Protein AF-A0A954HNV7-F1 (afdb_monomer_lite)

Foldseek 3Di:
DDDDDDDDPPPDPPPPPPQWWAQWDWDDDQQKIKIKIFHRPVAPWKFKWKWKDQDWDFLVCRVVTDGPCVVPDTHTLCQQAPPPDDPPGDRGDDDAAQDDGDDSRMHIDMDRQDPPRFAWMKMFMWMAHPNRTDGNPDYHRIDPGTDGGDHHHHDDHHYDD

Sequence (161 aa):
MKKLRTSIETLEPLILLSAGVTDLEAVHKDGQTFLTWQEDTTVDGEEYHVYRYSEAITDANIGLAEKLTLKWGPLDDDTSVHKLAGAESPTHFVIDDLGAALSDDTGLFVYTTQNGESGSAYYAVTIVVNGVEQSLQQSGAATTSAVAESVAETAPILVQS

Secondary structure (DSSP, 8-state):
---------------------EEEEEEEETTEEEEEEE--TTSTT-EEEEEEESS---TTTGGGSEETTTTT--B-TTTTB-TT--TTS-SB-B-STT-PBPPTTEEEEEEEPPTT--EEEEEEEEEEETTEEPPS-STTSB-SS-EEE------PPPPP-

pLDDT: mean 88.82, std 16.07, range [39.25, 98.81]

Structure (mmCIF, N/CA/C/O backbone):
data_AF-A0A954HNV7-F1
#
_entry.id   AF-A0A954HNV7-F1
#
loop_
_atom_site.group_PDB
_atom_site.id
_atom_site.type_symbol
_atom_site.label_atom_id
_atom_site.label_alt_id
_atom_site.label_comp_id
_atom_site.label_asym_id
_atom_site.label_entity_id
_atom_site.label_seq_id
_atom_site.pdbx_PDB_ins_code
_atom_site.Cartn_x
_atom_site.Cartn_y
_atom_site.Cartn_z
_atom_site.occupancy
_atom_site.B_iso_or_equiv
_atom_site.auth_seq_id
_atom_site.auth_comp_id
_atom_site.auth_asym_id
_atom_site.auth_atom_id
_atom_site.pdbx_PDB_model_num
ATOM 1 N N . MET A 1 1 ? -39.733 27.469 -49.976 1.00 40.41 1 MET A N 1
ATOM 2 C CA . MET A 1 1 ? -39.470 26.283 -49.127 1.00 40.41 1 MET A CA 1
ATOM 3 C C . MET A 1 1 ? -37.983 26.239 -48.796 1.00 40.41 1 MET A C 1
ATOM 5 O O . MET A 1 1 ? -37.195 25.896 -49.665 1.00 40.41 1 MET A O 1
ATOM 9 N N . LYS A 1 2 ? -37.578 26.646 -47.587 1.00 39.25 2 LYS A N 1
ATOM 10 C CA . LYS A 1 2 ? -36.185 26.565 -47.117 1.00 39.25 2 LYS A CA 1
ATOM 11 C C . LYS A 1 2 ? -36.166 25.565 -45.962 1.00 39.25 2 LYS A C 1
ATOM 13 O O . LYS A 1 2 ? -36.684 25.855 -44.891 1.00 39.25 2 LYS A O 1
ATOM 18 N N . LYS A 1 3 ? -35.688 24.348 -46.228 1.00 41.53 3 LYS A N 1
ATOM 19 C CA . LYS A 1 3 ? -35.570 23.271 -45.236 1.00 41.53 3 LYS A CA 1
ATOM 20 C C . LYS A 1 3 ? -34.329 23.584 -44.390 1.00 41.53 3 LYS A C 1
ATOM 22 O O . LYS A 1 3 ? -33.215 23.397 -44.869 1.00 41.53 3 LYS A O 1
ATOM 27 N N . LEU A 1 4 ? -34.517 24.126 -43.186 1.00 40.50 4 LEU A N 1
ATOM 28 C CA . LEU A 1 4 ? -33.455 24.197 -42.181 1.00 40.50 4 LEU A CA 1
ATOM 29 C C . LEU A 1 4 ? -33.174 22.764 -41.723 1.00 40.50 4 LEU A C 1
ATOM 31 O O . LEU A 1 4 ? -34.046 22.106 -41.162 1.00 40.50 4 LEU A O 1
ATOM 35 N N . ARG A 1 5 ? -31.988 22.254 -42.057 1.00 47.88 5 ARG A N 1
ATOM 36 C CA . ARG A 1 5 ? -31.472 21.007 -41.498 1.00 47.88 5 ARG A CA 1
ATOM 37 C C . ARG A 1 5 ? -30.838 21.369 -40.160 1.00 47.88 5 ARG A C 1
ATOM 39 O O . ARG A 1 5 ? -29.818 22.047 -40.138 1.00 47.88 5 ARG A O 1
ATOM 46 N N . THR A 1 6 ? -31.483 20.972 -39.073 1.00 46.16 6 THR A N 1
ATOM 47 C CA . THR A 1 6 ? -30.883 20.959 -37.740 1.00 46.16 6 THR A CA 1
ATOM 48 C C . THR A 1 6 ? -29.845 19.841 -37.732 1.00 46.16 6 THR A C 1
ATOM 50 O O . THR A 1 6 ? -30.214 18.673 -37.843 1.00 46.16 6 THR A O 1
ATOM 53 N N . SER A 1 7 ? -28.561 20.188 -37.675 1.00 49.91 7 SER A N 1
ATOM 54 C CA . SER A 1 7 ? -27.512 19.223 -37.348 1.00 49.91 7 SER A CA 1
ATOM 55 C C . SER A 1 7 ? -27.618 18.934 -35.855 1.00 49.91 7 SER A C 1
ATOM 57 O O . SER A 1 7 ? -27.363 19.812 -35.038 1.00 49.91 7 SER A O 1
ATOM 59 N N . ILE A 1 8 ? -28.074 17.735 -35.510 1.00 52.75 8 ILE A N 1
ATOM 60 C CA . ILE A 1 8 ? -27.919 17.185 -34.167 1.00 52.75 8 ILE A CA 1
ATOM 61 C C . ILE A 1 8 ? -26.531 16.549 -34.182 1.00 52.75 8 ILE A C 1
ATOM 63 O O . ILE A 1 8 ? -26.328 15.554 -34.875 1.00 52.75 8 ILE A O 1
ATOM 67 N N . GLU A 1 9 ? -25.566 17.176 -33.511 1.00 52.03 9 GLU A N 1
ATOM 68 C CA . GLU A 1 9 ? -24.312 16.511 -33.164 1.00 52.03 9 GLU A CA 1
ATOM 69 C C . GLU A 1 9 ? -24.664 15.359 -32.225 1.00 52.03 9 GLU A C 1
ATOM 71 O O . GLU A 1 9 ? -25.112 15.555 -31.095 1.00 52.03 9 GLU A O 1
ATOM 76 N N . THR A 1 10 ? -24.550 14.141 -32.743 1.00 44.94 10 THR A N 1
ATOM 77 C CA . THR A 1 10 ? -24.613 12.921 -31.953 1.00 44.94 10 THR A CA 1
ATOM 78 C C . THR A 1 10 ? -23.385 12.917 -31.049 1.00 44.94 10 THR A C 1
ATOM 80 O O . THR A 1 10 ? -22.287 12.616 -31.506 1.00 44.94 10 THR A O 1
ATOM 83 N N . LEU A 1 11 ? -23.553 13.302 -29.785 1.00 43.75 11 LEU A N 1
ATOM 84 C CA . LEU A 1 11 ? -22.558 13.021 -28.757 1.00 43.75 11 LEU A CA 1
ATOM 85 C C . LEU A 1 11 ? -22.544 11.502 -28.577 1.00 43.75 11 LEU A C 1
ATOM 87 O O . LEU A 1 11 ? -23.477 10.931 -28.009 1.00 43.75 11 LEU A O 1
ATOM 91 N N . GLU A 1 12 ? -21.534 10.839 -29.133 1.00 52.47 12 GLU A N 1
ATOM 92 C CA . GLU A 1 12 ? -21.236 9.462 -28.758 1.00 52.47 12 GLU A CA 1
ATOM 93 C C . GLU A 1 12 ? -20.970 9.453 -27.246 1.00 52.47 12 GLU A C 1
ATOM 95 O O . GLU A 1 12 ? -20.255 10.334 -26.755 1.00 52.47 12 GLU A O 1
ATOM 100 N N . PRO A 1 13 ? -21.568 8.531 -26.472 1.00 44.88 13 PRO A N 1
ATOM 101 C CA . PRO A 1 13 ? -21.206 8.401 -25.077 1.00 44.88 13 PRO A CA 1
ATOM 102 C C . PRO A 1 13 ? -19.743 7.971 -25.053 1.00 44.88 13 PRO A C 1
ATOM 104 O O . PRO A 1 13 ? -19.417 6.836 -25.396 1.00 44.88 13 PRO A O 1
ATOM 107 N N . LEU A 1 14 ? -18.862 8.897 -24.674 1.00 44.09 14 LEU A N 1
ATOM 108 C CA . LEU A 1 14 ? -17.531 8.548 -24.221 1.00 44.09 14 LEU A CA 1
ATOM 109 C C . LEU A 1 14 ? -17.772 7.635 -23.018 1.00 44.09 14 LEU A C 1
ATOM 111 O O . LEU A 1 14 ? -18.190 8.095 -21.953 1.00 44.09 14 LEU A O 1
ATOM 115 N N . ILE A 1 15 ? -17.622 6.327 -23.211 1.00 42.38 15 ILE A N 1
ATOM 116 C CA . ILE A 1 15 ? -17.426 5.423 -22.089 1.00 42.38 15 ILE A CA 1
ATOM 117 C C . ILE A 1 15 ? -16.113 5.916 -21.493 1.00 42.38 15 ILE A C 1
ATOM 119 O O . ILE A 1 15 ? -15.049 5.621 -22.031 1.00 42.38 15 ILE A O 1
ATOM 123 N N . LEU A 1 16 ? -16.186 6.757 -20.458 1.00 46.31 16 LEU A N 1
ATOM 124 C CA . LEU A 1 16 ? -15.050 6.921 -19.571 1.00 46.31 16 LEU A CA 1
ATOM 125 C C . LEU A 1 16 ? -14.794 5.512 -19.045 1.00 46.31 16 LEU A C 1
ATOM 127 O O . LEU A 1 16 ? -15.568 5.016 -18.224 1.00 46.31 16 LEU A O 1
ATOM 131 N N . LEU A 1 17 ? -13.750 4.850 -19.548 1.00 51.38 17 LEU A N 1
ATOM 132 C CA . LEU A 1 17 ? -13.038 3.931 -18.681 1.00 51.38 17 LEU A CA 1
ATOM 133 C C . LEU A 1 17 ? -12.650 4.788 -17.483 1.00 51.38 17 LEU A C 1
ATOM 135 O O . LEU A 1 17 ? -11.932 5.777 -17.603 1.00 51.38 17 LEU A O 1
ATOM 139 N N . SER A 1 18 ? -13.313 4.526 -16.369 1.00 60.28 18 SER A N 1
ATOM 140 C CA . SER A 1 18 ? -12.985 5.143 -15.103 1.00 60.28 18 SER A CA 1
ATOM 141 C C . SER A 1 18 ? -11.585 4.670 -14.754 1.00 60.28 18 SER A C 1
ATOM 143 O O . SER A 1 18 ? -11.416 3.473 -14.507 1.00 60.28 18 SER A O 1
ATOM 145 N N . ALA A 1 19 ? -10.627 5.593 -14.799 1.00 69.44 19 ALA A N 1
ATOM 146 C CA . ALA A 1 19 ? -9.271 5.316 -14.373 1.00 69.44 19 ALA A CA 1
ATOM 147 C C . ALA A 1 19 ? -9.294 4.766 -12.947 1.00 69.44 19 ALA A C 1
ATOM 149 O O . ALA A 1 19 ? -10.062 5.281 -12.122 1.00 69.44 19 ALA A O 1
ATOM 150 N N . GLY A 1 20 ? -8.525 3.721 -12.665 1.00 81.50 20 GLY A N 1
ATOM 151 C CA . GLY A 1 20 ? -8.736 2.999 -11.424 1.00 81.50 20 GLY A CA 1
ATOM 152 C C . GLY A 1 20 ? -7.736 1.923 -11.074 1.00 81.50 20 GLY A C 1
ATOM 153 O O . GLY A 1 20 ? -7.244 1.190 -11.920 1.00 81.50 20 GLY A O 1
ATOM 154 N N . VAL A 1 21 ? -7.547 1.771 -9.767 1.00 90.94 21 VAL A N 1
ATOM 155 C CA . VAL A 1 21 ? -6.776 0.677 -9.188 1.00 90.94 21 VAL A CA 1
ATOM 156 C C . VAL A 1 21 ? -7.597 -0.607 -9.213 1.00 90.94 21 VAL A C 1
ATOM 158 O O . VAL A 1 21 ? -8.774 -0.613 -8.836 1.00 90.94 21 VAL A O 1
ATOM 161 N N . THR A 1 22 ? -6.963 -1.708 -9.604 1.00 93.62 22 THR A N 1
ATOM 162 C CA . THR A 1 22 ? -7.555 -3.049 -9.532 1.00 93.62 22 THR A CA 1
ATOM 163 C C . THR A 1 22 ? -6.622 -4.023 -8.821 1.00 93.62 22 THR A C 1
ATOM 165 O O . THR A 1 22 ? -5.459 -3.713 -8.574 1.00 93.62 22 THR A O 1
ATOM 168 N N . ASP A 1 23 ? -7.162 -5.182 -8.439 1.00 95.00 23 ASP A N 1
ATOM 169 C CA . ASP A 1 23 ? -6.400 -6.298 -7.870 1.00 95.00 23 ASP A CA 1
ATOM 170 C C . ASP A 1 23 ? -5.492 -5.921 -6.681 1.00 95.00 23 ASP A C 1
ATOM 172 O O . ASP A 1 23 ? -4.372 -6.409 -6.558 1.00 95.00 23 ASP A O 1
ATOM 176 N N . LEU A 1 24 ? -5.981 -5.056 -5.776 1.00 97.94 24 LEU A N 1
ATOM 177 C CA . LEU A 1 24 ? -5.285 -4.756 -4.526 1.00 97.94 24 LEU A CA 1
ATOM 178 C C . LEU A 1 24 ? -5.205 -6.006 -3.648 1.00 97.94 24 LEU A C 1
ATOM 180 O O . LEU A 1 24 ? -6.210 -6.499 -3.120 1.00 97.94 24 LEU A O 1
ATOM 184 N N . GLU A 1 25 ? -3.979 -6.436 -3.404 1.00 98.12 25 GLU A N 1
ATOM 185 C CA . GLU A 1 25 ? -3.625 -7.487 -2.468 1.00 98.12 25 GLU A CA 1
ATOM 186 C C . GLU A 1 25 ? -2.811 -6.911 -1.310 1.00 98.12 25 GLU A C 1
ATOM 188 O O . GLU A 1 25 ? -2.086 -5.926 -1.451 1.00 98.12 25 GLU A O 1
ATOM 193 N N . ALA A 1 26 ? -2.951 -7.525 -0.135 1.00 98.44 26 ALA A N 1
ATOM 194 C CA . ALA A 1 26 ? -2.196 -7.146 1.048 1.00 98.44 26 ALA A CA 1
ATOM 195 C C . ALA A 1 26 ? -1.739 -8.396 1.806 1.00 98.44 26 ALA A C 1
ATOM 197 O O . ALA A 1 26 ? -2.559 -9.203 2.255 1.00 98.44 26 ALA A O 1
ATOM 198 N N . VAL A 1 27 ? -0.425 -8.542 1.967 1.00 98.19 27 VAL A N 1
ATOM 199 C CA . VAL A 1 27 ? 0.206 -9.690 2.627 1.00 98.19 27 VAL A CA 1
ATOM 200 C C . VAL A 1 27 ? 1.057 -9.198 3.788 1.00 98.19 27 VAL A C 1
ATOM 202 O O . VAL A 1 27 ? 1.964 -8.390 3.605 1.00 98.19 27 VAL A O 1
ATOM 205 N N . HIS A 1 28 ? 0.775 -9.702 4.990 1.00 98.44 28 HIS A N 1
ATOM 206 C CA . HIS A 1 28 ? 1.534 -9.366 6.192 1.00 98.44 28 HIS A CA 1
ATOM 207 C C . HIS A 1 28 ? 2.559 -10.449 6.534 1.00 98.44 28 HIS A C 1
ATOM 209 O O . HIS A 1 28 ? 2.206 -11.624 6.658 1.00 98.44 28 HIS A O 1
ATOM 215 N N . LYS A 1 29 ? 3.815 -10.044 6.732 1.00 97.75 29 LYS A N 1
ATOM 216 C CA . LYS A 1 29 ? 4.911 -10.880 7.235 1.00 97.75 29 LYS A CA 1
ATOM 217 C C . LYS A 1 29 ? 6.011 -10.024 7.851 1.00 97.75 29 LYS A C 1
ATOM 219 O O . LYS A 1 29 ? 6.230 -8.893 7.433 1.00 97.75 29 LYS A O 1
ATOM 224 N N . ASP A 1 30 ? 6.673 -10.568 8.869 1.00 97.44 30 ASP A N 1
ATOM 225 C CA . ASP A 1 30 ? 7.832 -9.948 9.525 1.00 97.44 30 ASP A CA 1
ATOM 226 C C . ASP A 1 30 ? 7.597 -8.483 9.944 1.00 97.44 30 ASP A C 1
ATOM 228 O O .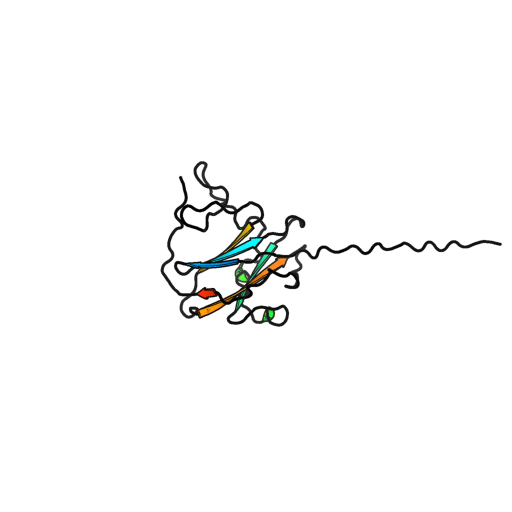 ASP A 1 30 ? 8.433 -7.606 9.759 1.00 97.44 30 ASP A O 1
ATOM 232 N N . GLY A 1 31 ? 6.411 -8.187 10.490 1.00 98.00 31 GLY A N 1
ATOM 233 C CA . GLY A 1 31 ? 6.071 -6.843 10.967 1.00 98.00 31 GLY A CA 1
ATOM 234 C C . GLY A 1 31 ? 5.762 -5.837 9.859 1.00 98.00 31 GLY A C 1
ATOM 235 O O . GLY A 1 31 ? 5.607 -4.646 10.139 1.00 98.00 31 GLY A O 1
ATOM 236 N N . GLN A 1 32 ? 5.674 -6.296 8.611 1.00 98.44 32 GLN A N 1
ATOM 237 C CA . GLN A 1 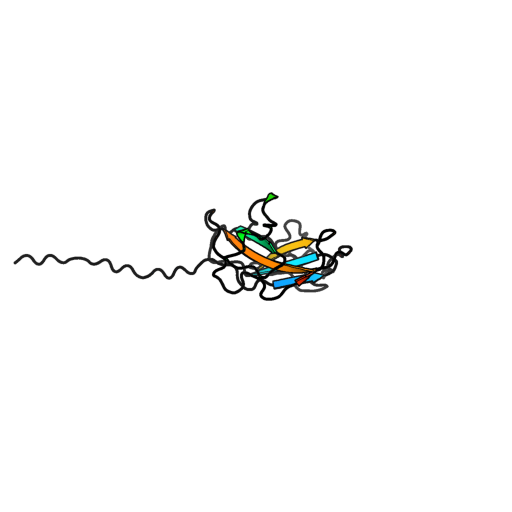32 ? 5.403 -5.478 7.441 1.00 98.44 32 GLN A CA 1
ATOM 238 C C . GLN A 1 32 ? 4.198 -6.007 6.672 1.00 98.44 32 GLN A C 1
ATOM 240 O O . GLN A 1 32 ? 4.017 -7.211 6.508 1.00 98.44 32 GLN A O 1
ATOM 245 N N . THR A 1 33 ? 3.386 -5.091 6.168 1.00 98.62 33 THR A N 1
ATOM 246 C CA . THR A 1 33 ? 2.314 -5.378 5.223 1.00 98.62 33 THR A CA 1
ATOM 247 C C . THR A 1 33 ? 2.728 -4.856 3.859 1.00 98.62 33 THR A C 1
ATOM 249 O O . THR A 1 33 ? 2.956 -3.659 3.686 1.00 98.62 33 THR A O 1
ATOM 252 N N . PHE A 1 34 ? 2.852 -5.774 2.910 1.00 98.62 34 PHE A N 1
ATOM 253 C CA . PHE A 1 34 ? 3.140 -5.503 1.511 1.00 98.62 34 PHE A CA 1
ATOM 254 C C . PHE A 1 34 ? 1.809 -5.358 0.790 1.00 98.62 34 PHE A C 1
ATOM 256 O O . PHE A 1 34 ? 0.997 -6.282 0.818 1.00 98.62 34 PHE A O 1
ATOM 263 N N . LEU A 1 35 ? 1.585 -4.195 0.193 1.00 98.81 35 LEU A N 1
ATOM 264 C CA . LEU A 1 35 ? 0.444 -3.923 -0.659 1.00 98.81 35 LEU A CA 1
ATOM 265 C C . LEU A 1 35 ? 0.914 -3.907 -2.103 1.00 98.81 35 LEU A C 1
ATOM 267 O O . LEU A 1 35 ? 1.860 -3.185 -2.422 1.00 98.81 35 LEU A O 1
ATOM 271 N N . THR A 1 36 ? 0.222 -4.653 -2.952 1.00 98.56 36 THR A N 1
ATOM 272 C CA . THR A 1 36 ? 0.421 -4.628 -4.400 1.00 98.56 36 THR A CA 1
ATOM 273 C C . THR A 1 36 ? -0.901 -4.423 -5.099 1.00 98.56 36 THR A C 1
ATOM 275 O O . THR A 1 36 ? -1.925 -4.907 -4.627 1.00 98.56 36 THR A O 1
ATOM 278 N N . TRP A 1 37 ? -0.887 -3.718 -6.219 1.00 97.62 37 TRP A N 1
ATOM 279 C CA . TRP A 1 37 ? -2.070 -3.521 -7.046 1.00 97.62 37 TRP A CA 1
ATOM 280 C C . TRP A 1 37 ? -1.684 -3.456 -8.516 1.00 97.62 37 TRP A C 1
ATOM 282 O O . TRP A 1 37 ? -0.523 -3.223 -8.853 1.00 97.62 37 TRP A O 1
ATOM 292 N N . GLN A 1 38 ? -2.670 -3.653 -9.382 1.00 95.81 38 GLN A N 1
ATOM 293 C CA . GLN A 1 38 ? -2.528 -3.411 -10.807 1.00 95.81 38 GLN A CA 1
ATOM 294 C C . GLN A 1 38 ? -2.665 -1.907 -11.074 1.00 95.81 38 GLN A C 1
ATOM 296 O O . GLN A 1 38 ? -3.716 -1.320 -10.786 1.00 95.81 38 GLN A O 1
ATOM 301 N N . GLU A 1 39 ? -1.598 -1.301 -11.594 1.00 93.50 39 GLU A N 1
ATOM 302 C CA . GLU A 1 39 ? -1.557 0.105 -12.021 1.00 93.50 39 GLU A CA 1
ATOM 303 C C . GLU A 1 39 ? -2.336 0.303 -13.333 1.00 93.50 39 GLU A C 1
ATOM 305 O O . GLU A 1 39 ? -2.543 -0.648 -14.103 1.00 93.50 39 GLU A O 1
ATOM 310 N N . ASP A 1 40 ? -2.816 1.526 -13.569 1.00 89.69 40 ASP A N 1
ATOM 311 C CA . ASP A 1 40 ? -3.658 1.870 -14.715 1.00 89.69 40 ASP A CA 1
ATOM 312 C C . ASP A 1 40 ? -2.838 2.405 -15.894 1.00 89.69 40 ASP A C 1
ATOM 314 O O . ASP A 1 40 ? -2.854 3.572 -16.263 1.00 89.69 40 ASP A O 1
ATOM 318 N N . THR A 1 41 ? -2.233 1.489 -16.638 1.00 85.12 41 THR A N 1
ATOM 319 C CA . THR A 1 41 ? -1.416 1.812 -17.824 1.00 85.12 41 THR A CA 1
ATOM 320 C C . THR A 1 41 ? -2.140 2.559 -18.962 1.00 85.12 41 THR A C 1
ATOM 322 O O . THR A 1 41 ? -1.553 2.813 -20.019 1.00 85.12 41 THR A O 1
ATOM 325 N N . THR A 1 42 ? -3.424 2.904 -18.807 1.00 85.62 42 THR A N 1
ATOM 326 C CA . THR A 1 42 ? -4.179 3.735 -19.751 1.00 85.62 42 THR A CA 1
ATOM 327 C C . THR A 1 42 ? -4.101 5.236 -19.461 1.00 85.62 42 THR A C 1
ATOM 329 O O . THR A 1 42 ? -4.551 6.028 -20.300 1.00 85.62 42 THR A O 1
ATOM 332 N N . VAL A 1 43 ? -3.526 5.644 -18.323 1.00 84.06 43 VAL A N 1
ATOM 333 C CA . VAL A 1 43 ? -3.390 7.045 -17.910 1.00 84.06 43 VAL A CA 1
ATOM 334 C C . VAL A 1 43 ? -1.920 7.440 -17.778 1.00 84.06 43 VAL A C 1
ATOM 336 O O . VAL A 1 43 ? -1.152 6.837 -17.047 1.00 84.06 43 VAL A O 1
ATOM 339 N N . ASP A 1 44 ? -1.530 8.521 -18.455 1.00 84.00 44 ASP A N 1
ATOM 340 C CA . ASP A 1 44 ? -0.188 9.086 -18.295 1.00 84.00 44 ASP A CA 1
ATOM 341 C C . ASP A 1 44 ? -0.081 9.895 -16.991 1.00 84.00 44 ASP A C 1
ATOM 343 O O . ASP A 1 44 ? -0.897 10.794 -16.743 1.00 84.00 44 ASP A O 1
ATOM 347 N N . GLY A 1 45 ? 0.989 9.667 -16.219 1.00 83.75 45 GLY A N 1
ATOM 348 C CA . GLY A 1 45 ? 1.321 10.469 -15.035 1.00 83.75 45 GLY A CA 1
ATOM 349 C C . GLY A 1 45 ? 0.332 10.288 -13.887 1.00 83.75 45 GLY A C 1
ATOM 350 O O . GLY A 1 45 ? -0.000 11.247 -13.185 1.00 83.75 45 GLY A O 1
ATOM 351 N N . GLU A 1 46 ? -0.188 9.079 -13.759 1.00 89.50 46 GLU A N 1
ATOM 352 C CA . GLU A 1 46 ? -0.978 8.661 -12.619 1.00 89.50 46 GLU A CA 1
ATOM 353 C C . GLU A 1 46 ? -0.158 8.619 -11.337 1.00 89.50 46 GLU A C 1
ATOM 355 O O . GLU A 1 46 ? 1.041 8.353 -11.329 1.00 89.50 46 GLU A O 1
ATOM 360 N N . GLU A 1 47 ? -0.829 8.918 -10.233 1.00 95.25 47 GLU A N 1
ATOM 361 C CA . GLU A 1 47 ? -0.226 8.851 -8.913 1.00 95.25 47 GLU A CA 1
ATOM 362 C C . GLU A 1 47 ? -1.181 8.138 -7.950 1.00 95.25 47 GLU A C 1
ATOM 364 O O . GLU A 1 47 ? -2.389 8.091 -8.181 1.00 95.25 47 GLU A O 1
ATOM 369 N N . TYR A 1 48 ? -0.683 7.617 -6.832 1.00 96.56 48 TYR A N 1
ATOM 370 C CA . TYR A 1 48 ? -1.471 6.762 -5.944 1.00 96.56 48 TYR A CA 1
ATOM 371 C C . TYR A 1 48 ? -1.465 7.233 -4.490 1.00 96.56 48 TYR A C 1
ATOM 373 O O . TYR A 1 48 ? -0.433 7.582 -3.912 1.00 96.56 48 TYR A O 1
ATOM 381 N N . HIS A 1 49 ? -2.627 7.216 -3.844 1.00 98.06 49 HIS A N 1
ATOM 382 C CA . HIS A 1 49 ? -2.736 7.371 -2.396 1.00 98.06 49 HIS A CA 1
ATOM 383 C C . HIS A 1 49 ? -3.088 6.045 -1.738 1.00 98.06 49 HIS A C 1
ATOM 385 O O . HIS A 1 49 ? -3.942 5.312 -2.222 1.00 98.06 49 HIS A O 1
ATOM 391 N N . VAL A 1 50 ? -2.468 5.777 -0.587 1.00 98.56 50 VAL A N 1
ATOM 392 C CA . VAL A 1 50 ? -2.680 4.545 0.179 1.00 98.56 50 VAL A CA 1
ATOM 393 C C . VAL A 1 50 ? -3.332 4.880 1.512 1.00 98.56 50 VAL A C 1
ATOM 395 O O . VAL A 1 50 ? -2.906 5.801 2.217 1.00 98.56 50 VAL A O 1
ATOM 398 N N . TYR A 1 51 ? -4.356 4.112 1.865 1.00 98.69 51 TYR A N 1
ATOM 399 C CA . TYR A 1 51 ? -5.153 4.281 3.072 1.00 98.69 51 TYR A CA 1
ATOM 400 C C . TYR A 1 51 ? -5.121 3.036 3.946 1.00 98.69 51 TYR A C 1
ATOM 402 O O . TYR A 1 51 ? -5.104 1.919 3.432 1.00 98.69 51 TYR A O 1
ATOM 410 N N . ARG A 1 52 ? -5.191 3.238 5.264 1.00 98.69 52 ARG A N 1
ATOM 411 C CA . ARG A 1 52 ? -5.307 2.183 6.276 1.00 98.69 52 ARG A CA 1
ATOM 412 C C . ARG A 1 52 ? -6.428 2.492 7.263 1.00 98.69 52 ARG A C 1
ATOM 414 O O . ARG A 1 52 ? -6.579 3.630 7.707 1.00 98.69 52 ARG A O 1
ATOM 421 N N . TYR A 1 53 ? -7.207 1.482 7.638 1.00 98.38 53 TYR A N 1
ATOM 422 C CA . TYR A 1 53 ? -8.270 1.627 8.632 1.00 98.38 53 TYR A CA 1
ATOM 423 C C . TYR A 1 53 ? -8.518 0.339 9.422 1.00 98.38 53 TYR A C 1
ATOM 425 O O . TYR A 1 53 ? -8.125 -0.744 9.001 1.00 98.38 53 TYR A O 1
ATOM 433 N N . SER A 1 54 ? -9.185 0.443 10.573 1.00 97.00 54 SER A N 1
ATOM 434 C CA . SER A 1 54 ? -9.560 -0.717 11.400 1.00 97.00 54 SER A CA 1
ATOM 435 C C . SER A 1 54 ? -10.829 -1.433 10.917 1.00 97.00 54 SER A C 1
ATOM 437 O O . SER A 1 54 ? -11.166 -2.505 11.416 1.00 97.00 54 SER A O 1
ATOM 439 N N . GLU A 1 55 ? -11.547 -0.845 9.961 1.00 97.56 55 GLU A N 1
ATOM 440 C CA . GLU A 1 55 ? -12.772 -1.381 9.362 1.00 97.56 55 GLU A CA 1
ATOM 441 C C . GLU A 1 55 ? -12.668 -1.349 7.833 1.00 97.56 55 GLU A C 1
ATOM 443 O O . GLU A 1 55 ? -11.850 -0.611 7.286 1.00 97.56 55 GLU A O 1
ATOM 448 N N . ALA A 1 56 ? -13.504 -2.127 7.140 1.00 97.62 56 ALA A N 1
ATOM 449 C CA . ALA A 1 56 ? -13.518 -2.161 5.679 1.00 97.62 56 ALA A CA 1
ATOM 450 C C . ALA A 1 56 ? -13.701 -0.755 5.088 1.00 97.62 56 ALA A C 1
ATOM 452 O O . ALA A 1 56 ? -14.627 -0.029 5.464 1.00 97.62 56 ALA A O 1
ATOM 453 N N . ILE A 1 57 ? -12.814 -0.380 4.166 1.00 97.94 57 ILE A N 1
ATOM 454 C CA . ILE A 1 57 ? -12.802 0.951 3.557 1.00 97.94 57 ILE A CA 1
ATOM 455 C C . ILE A 1 57 ? -13.770 0.984 2.368 1.00 97.94 57 ILE A C 1
ATOM 457 O O . ILE A 1 57 ? -13.844 0.063 1.560 1.00 97.94 57 ILE A O 1
ATOM 461 N N . THR A 1 58 ? -14.530 2.066 2.283 1.00 96.12 58 THR A N 1
ATOM 462 C CA . THR A 1 58 ? -15.539 2.381 1.271 1.00 96.12 58 THR A CA 1
ATOM 463 C C . THR A 1 58 ? -15.468 3.876 0.959 1.00 96.12 58 THR A C 1
ATOM 465 O O . THR A 1 58 ? -14.964 4.653 1.772 1.00 96.12 58 THR A O 1
ATOM 468 N N . ASP A 1 59 ? -16.070 4.325 -0.144 1.00 95.06 59 ASP A N 1
ATOM 469 C CA . ASP A 1 59 ? -16.194 5.764 -0.436 1.00 95.06 59 ASP A CA 1
ATOM 470 C C . ASP A 1 59 ? -16.843 6.562 0.708 1.00 95.06 59 ASP A C 1
ATOM 472 O O . ASP A 1 59 ? -16.533 7.732 0.925 1.00 95.06 59 ASP A O 1
ATOM 476 N N . ALA A 1 60 ? -17.739 5.931 1.472 1.00 96.00 60 ALA A N 1
ATOM 477 C CA . ALA A 1 60 ? -18.456 6.588 2.557 1.00 96.00 60 ALA A CA 1
ATOM 478 C C . ALA A 1 60 ? -17.595 6.823 3.809 1.00 96.00 60 ALA A C 1
ATOM 480 O O . ALA A 1 60 ? -17.915 7.713 4.598 1.00 96.00 60 ALA A O 1
ATOM 481 N N . ASN A 1 61 ? -16.537 6.032 4.020 1.00 97.31 61 ASN A N 1
ATOM 482 C CA . ASN A 1 61 ? -15.715 6.092 5.233 1.00 97.31 61 ASN A CA 1
ATOM 483 C C . ASN A 1 61 ? -14.216 6.320 4.977 1.00 97.31 61 ASN A C 1
ATOM 485 O O . ASN A 1 61 ? -13.486 6.489 5.948 1.00 97.31 61 ASN A O 1
ATOM 489 N N . ILE A 1 62 ? -13.751 6.408 3.725 1.00 97.44 62 ILE A N 1
ATOM 490 C CA . ILE A 1 62 ? -12.334 6.654 3.402 1.00 97.44 62 ILE A CA 1
ATOM 491 C C . ILE A 1 62 ? -11.787 7.932 4.060 1.00 97.44 62 ILE A C 1
ATOM 493 O O . ILE A 1 62 ? -10.639 7.970 4.483 1.00 97.44 62 ILE A O 1
ATOM 497 N N . GLY A 1 63 ? -12.627 8.955 4.258 1.00 97.62 63 GLY A N 1
ATOM 498 C CA . GLY A 1 63 ? -12.246 10.177 4.978 1.00 97.62 63 GLY A CA 1
ATOM 499 C C . GLY A 1 63 ? -11.983 9.993 6.483 1.00 97.62 63 GLY A C 1
ATOM 500 O O . GLY A 1 63 ? -11.493 10.920 7.123 1.00 97.62 63 GLY A O 1
ATOM 501 N N . LEU A 1 64 ? -12.322 8.833 7.054 1.00 98.31 64 LEU A N 1
ATOM 502 C CA . LEU A 1 64 ? -11.990 8.432 8.427 1.00 98.31 64 LEU A CA 1
ATOM 503 C C . LEU A 1 64 ? -10.731 7.554 8.490 1.00 98.31 64 LEU A C 1
ATOM 505 O O . LEU A 1 64 ? -10.187 7.363 9.578 1.00 98.31 64 LEU A O 1
ATOM 509 N N . ALA A 1 65 ? -10.299 7.008 7.350 1.00 98.50 65 ALA A N 1
ATOM 510 C CA . ALA A 1 65 ? -9.099 6.196 7.246 1.00 98.50 65 ALA A CA 1
ATOM 511 C C . ALA A 1 65 ? -7.840 7.067 7.350 1.00 98.50 65 ALA A C 1
ATOM 513 O O . ALA A 1 65 ? -7.826 8.250 6.999 1.00 98.50 65 ALA A O 1
ATOM 514 N N . GLU A 1 66 ? -6.751 6.464 7.809 1.00 98.31 66 GLU A N 1
ATOM 515 C CA . GLU A 1 66 ? -5.443 7.097 7.778 1.00 98.31 66 GLU A CA 1
ATOM 516 C C . GLU A 1 66 ? -4.909 7.085 6.344 1.00 98.31 66 GLU A C 1
ATOM 518 O O . GLU A 1 66 ? -4.686 6.020 5.771 1.00 98.31 66 GLU A O 1
ATOM 523 N N . LYS A 1 67 ? -4.670 8.266 5.766 1.00 98.56 67 LYS A N 1
ATOM 524 C CA . LYS A 1 67 ? -3.942 8.405 4.498 1.00 98.56 67 LYS A CA 1
ATOM 525 C C . LYS A 1 67 ? -2.440 8.264 4.772 1.00 98.56 67 LYS A C 1
ATOM 527 O O . LYS A 1 67 ? -1.795 9.227 5.189 1.00 98.56 67 LYS A O 1
ATOM 532 N N . LEU A 1 68 ? -1.876 7.085 4.520 1.00 98.38 68 LEU A N 1
ATOM 533 C CA . LEU A 1 68 ? -0.469 6.755 4.802 1.00 98.38 68 LEU A CA 1
ATOM 534 C C . LEU A 1 68 ? 0.516 7.606 3.987 1.00 98.38 68 LEU A C 1
ATOM 536 O O . LEU A 1 68 ? 1.620 7.915 4.431 1.00 98.38 68 LEU A O 1
ATOM 540 N N . THR A 1 69 ? 0.091 8.042 2.807 1.00 97.81 69 THR A N 1
ATOM 541 C CA . THR A 1 69 ? 0.858 8.886 1.884 1.00 97.81 69 THR A CA 1
ATOM 542 C C . THR A 1 69 ? 0.777 10.383 2.212 1.00 97.81 69 THR A C 1
ATOM 544 O O . THR A 1 69 ? 1.447 11.193 1.574 1.00 97.81 69 THR A O 1
ATOM 547 N N . LEU A 1 70 ? -0.000 10.794 3.228 1.00 96.81 70 LEU A N 1
ATOM 548 C CA . LEU A 1 70 ? -0.298 12.205 3.523 1.00 96.81 70 LEU A CA 1
ATOM 549 C C . LEU A 1 70 ? 0.955 13.081 3.659 1.00 96.81 70 LEU A C 1
ATOM 551 O O . LEU A 1 70 ? 0.946 14.244 3.262 1.00 96.81 70 LEU A O 1
ATOM 555 N N . LYS A 1 71 ? 2.030 12.538 4.236 1.00 93.69 71 LYS A N 1
ATOM 556 C CA . LYS A 1 71 ? 3.261 13.289 4.504 1.00 93.69 71 LYS A CA 1
ATOM 557 C C . LYS A 1 71 ? 4.056 13.625 3.239 1.00 93.69 71 LYS A C 1
ATOM 559 O O . LYS A 1 71 ? 4.743 14.646 3.232 1.00 93.69 71 LYS A O 1
ATOM 564 N N . TRP A 1 72 ? 4.005 12.769 2.223 1.00 92.69 72 TRP A N 1
ATOM 565 C CA . TRP A 1 72 ? 4.877 12.854 1.046 1.00 92.69 72 TRP A CA 1
ATOM 566 C C . TRP A 1 72 ? 4.135 13.221 -0.238 1.00 92.69 72 TRP A C 1
ATOM 568 O O . TRP A 1 72 ? 4.778 13.659 -1.185 1.00 92.69 72 TRP A O 1
ATOM 578 N N . GLY A 1 73 ? 2.804 13.127 -0.239 1.00 96.06 73 GLY A N 1
ATOM 579 C CA . GLY A 1 73 ? 2.003 13.235 -1.454 1.00 96.06 73 GLY A CA 1
ATOM 580 C C . GLY A 1 73 ? 1.720 11.857 -2.052 1.00 96.06 73 GLY A C 1
ATOM 581 O O . GLY A 1 73 ? 2.072 10.844 -1.441 1.00 96.06 73 GLY A O 1
ATOM 582 N N . PRO A 1 74 ? 1.004 11.800 -3.183 1.00 96.81 74 PRO A N 1
ATOM 583 C CA . PRO A 1 74 ? 0.757 10.538 -3.861 1.00 96.81 74 PRO A CA 1
ATOM 584 C C . PRO A 1 74 ? 2.071 9.948 -4.403 1.00 96.81 74 PRO A C 1
ATOM 586 O O . PRO A 1 74 ? 3.070 10.651 -4.555 1.00 96.81 74 PRO A O 1
ATOM 589 N N . LEU A 1 75 ? 2.080 8.634 -4.588 1.00 96.31 75 LEU A N 1
ATOM 590 C CA . LEU A 1 75 ? 3.205 7.866 -5.115 1.00 96.31 75 LEU A CA 1
ATOM 591 C C . LEU A 1 75 ? 3.165 7.877 -6.644 1.00 96.31 75 LEU A C 1
ATOM 593 O O . LEU A 1 75 ? 2.070 7.923 -7.184 1.00 96.31 75 LEU A O 1
ATOM 597 N N . ASP A 1 76 ? 4.315 7.809 -7.312 1.00 94.00 76 ASP A N 1
ATOM 598 C CA . ASP A 1 76 ? 4.368 7.650 -8.772 1.00 94.00 76 ASP A CA 1
ATOM 599 C C . ASP A 1 76 ? 3.951 6.228 -9.214 1.00 94.00 76 ASP A C 1
ATOM 601 O O . ASP A 1 76 ? 3.671 5.364 -8.382 1.00 94.00 76 ASP A O 1
ATOM 605 N N . ASP A 1 77 ? 3.893 6.006 -10.523 1.00 90.19 77 ASP A N 1
ATOM 606 C CA . ASP A 1 77 ? 3.643 4.730 -11.214 1.00 90.19 77 ASP A CA 1
ATOM 607 C C . ASP A 1 77 ? 4.884 3.817 -11.285 1.00 90.19 77 ASP A C 1
ATOM 609 O O . ASP A 1 77 ? 4.861 2.755 -11.884 1.00 90.19 77 ASP A O 1
ATOM 613 N N . ASP A 1 78 ? 5.987 4.202 -10.635 1.00 93.56 78 ASP A N 1
ATOM 614 C CA . ASP A 1 78 ? 7.249 3.451 -10.609 1.00 93.56 78 ASP A CA 1
ATOM 615 C C . ASP A 1 78 ? 7.515 2.851 -9.212 1.00 93.56 78 ASP A C 1
ATOM 617 O O . ASP A 1 78 ? 8.666 2.651 -8.793 1.00 93.56 78 ASP A O 1
ATOM 621 N N . THR A 1 79 ? 6.468 2.609 -8.420 1.00 95.62 79 THR A N 1
ATOM 622 C CA . THR A 1 79 ? 6.628 2.259 -6.996 1.00 95.62 79 THR A CA 1
ATOM 623 C C . THR A 1 79 ? 7.264 0.894 -6.754 1.00 95.62 79 THR A C 1
ATOM 625 O O . THR A 1 79 ? 7.936 0.697 -5.734 1.00 95.62 79 THR A O 1
ATOM 628 N N . SER A 1 80 ? 7.118 -0.044 -7.689 1.00 96.44 80 SER A N 1
ATOM 629 C CA . SER A 1 80 ? 7.789 -1.346 -7.639 1.00 96.44 80 SER A CA 1
ATOM 630 C C . SER A 1 80 ? 9.203 -1.329 -8.226 1.00 96.44 80 SER A C 1
ATOM 632 O O . SER A 1 80 ? 9.946 -2.301 -8.042 1.00 96.44 80 SER A O 1
ATOM 634 N N . VAL A 1 81 ? 9.622 -0.241 -8.880 1.00 96.19 81 VAL A N 1
ATOM 635 C CA . VAL A 1 81 ? 10.943 -0.129 -9.505 1.00 96.19 81 VAL A CA 1
ATOM 636 C C . VAL A 1 81 ? 12.023 0.002 -8.435 1.00 96.19 81 VAL A C 1
ATOM 638 O O . VAL A 1 81 ? 12.061 0.930 -7.621 1.00 96.19 81 VAL A O 1
ATOM 641 N N . HIS A 1 82 ? 13.005 -0.890 -8.486 1.00 93.06 82 HIS A N 1
ATOM 642 C CA . HIS A 1 82 ? 14.204 -0.801 -7.673 1.00 93.06 82 HIS A CA 1
ATOM 643 C C . HIS A 1 82 ? 15.170 0.222 -8.295 1.00 93.06 82 HIS A C 1
ATOM 645 O O . HIS A 1 82 ? 16.148 -0.123 -8.957 1.00 93.06 82 HIS A O 1
ATOM 651 N N . LYS A 1 83 ? 14.928 1.516 -8.037 1.00 91.50 83 LYS A N 1
ATOM 652 C CA . LYS A 1 83 ? 15.683 2.656 -8.615 1.00 91.50 83 LYS A CA 1
ATOM 653 C C . LYS A 1 83 ? 17.200 2.642 -8.317 1.00 91.50 83 LYS A C 1
ATOM 655 O O . LYS A 1 83 ? 17.950 3.420 -8.901 1.00 91.50 83 LYS A O 1
ATOM 660 N N . LEU A 1 84 ? 17.660 1.771 -7.413 1.00 91.06 84 LEU A N 1
ATOM 661 C CA . LEU A 1 84 ? 19.067 1.578 -7.035 1.00 91.06 84 LEU A CA 1
ATOM 662 C C . LEU A 1 84 ? 19.636 0.205 -7.451 1.00 91.06 84 LEU A C 1
ATOM 664 O O . LEU A 1 84 ? 20.732 -0.150 -7.011 1.00 91.06 84 LEU A O 1
ATOM 668 N N . ALA A 1 85 ? 18.921 -0.561 -8.282 1.00 89.00 85 ALA A N 1
ATOM 669 C CA . ALA A 1 85 ? 19.353 -1.875 -8.745 1.00 89.00 85 ALA A CA 1
ATOM 670 C C . ALA A 1 85 ? 20.716 -1.816 -9.457 1.00 89.00 85 ALA A C 1
ATOM 672 O O . ALA A 1 85 ? 20.943 -1.007 -10.360 1.00 89.00 85 ALA A O 1
ATOM 673 N N . GLY A 1 86 ? 21.630 -2.702 -9.054 1.00 86.62 86 GLY A N 1
ATOM 674 C CA . GLY A 1 86 ? 22.858 -2.978 -9.798 1.00 86.62 86 GLY A CA 1
ATOM 675 C C . GLY A 1 86 ? 22.618 -3.956 -10.953 1.00 86.62 86 GLY A C 1
ATOM 676 O O . GLY A 1 86 ? 21.536 -4.513 -11.086 1.00 86.62 86 GLY A O 1
ATOM 677 N N . ALA A 1 87 ? 23.652 -4.214 -11.760 1.00 86.69 87 ALA A N 1
ATOM 678 C CA . ALA A 1 87 ? 23.566 -5.133 -12.906 1.00 86.69 87 ALA A CA 1
ATOM 679 C C . ALA A 1 87 ? 23.135 -6.568 -12.533 1.00 86.69 87 ALA A C 1
ATOM 681 O O . ALA A 1 87 ? 22.525 -7.251 -13.346 1.00 86.69 87 ALA A O 1
ATOM 682 N N . GLU A 1 88 ? 23.431 -6.989 -11.301 1.00 88.31 88 GLU A N 1
ATOM 683 C CA . GLU A 1 88 ? 23.107 -8.314 -10.751 1.00 88.31 88 GLU A CA 1
ATOM 684 C C . GLU A 1 88 ? 21.877 -8.265 -9.823 1.00 88.31 88 GLU A C 1
ATOM 686 O O . GLU A 1 88 ? 21.729 -9.084 -8.923 1.00 88.31 88 GLU A O 1
ATOM 691 N N . SER A 1 89 ? 21.039 -7.232 -9.928 1.00 90.00 89 SER A N 1
ATOM 692 C CA . SER A 1 89 ? 19.827 -7.094 -9.117 1.00 90.00 89 SER A CA 1
ATOM 693 C C . SER A 1 89 ? 18.601 -6.992 -10.017 1.00 90.00 89 SER A C 1
ATOM 695 O O . SER A 1 89 ? 18.674 -6.341 -11.061 1.00 90.00 89 SER A O 1
ATOM 697 N N . PRO A 1 90 ? 17.461 -7.577 -9.615 1.00 92.62 90 PRO A N 1
ATOM 698 C CA . PRO A 1 90 ? 16.213 -7.372 -10.330 1.00 92.62 90 PRO A CA 1
ATOM 699 C C . PRO A 1 90 ? 15.865 -5.882 -10.439 1.00 92.62 90 PRO A C 1
ATOM 701 O O . PRO A 1 90 ? 16.073 -5.115 -9.493 1.00 92.62 90 PRO A O 1
ATOM 704 N N . THR A 1 91 ? 15.336 -5.486 -11.598 1.00 94.12 91 THR A N 1
ATOM 705 C CA . THR A 1 91 ? 14.900 -4.108 -11.873 1.00 94.12 91 THR A CA 1
ATOM 706 C C . THR A 1 91 ? 13.693 -3.701 -11.029 1.00 94.12 91 THR A C 1
ATOM 708 O O . THR A 1 91 ? 13.589 -2.537 -10.662 1.00 94.12 91 THR A O 1
ATOM 711 N N . HIS A 1 92 ? 12.833 -4.655 -10.668 1.00 96.88 92 HIS A N 1
ATOM 712 C CA . HIS A 1 92 ? 11.695 -4.461 -9.769 1.00 96.88 92 HIS A CA 1
ATOM 713 C C . HIS A 1 92 ? 11.921 -5.193 -8.450 1.00 96.88 92 HIS A C 1
ATOM 715 O O . HIS A 1 92 ? 12.692 -6.156 -8.379 1.00 96.88 92 HIS A O 1
ATOM 721 N N . PHE A 1 93 ? 11.251 -4.749 -7.392 1.00 97.06 93 PHE A N 1
ATOM 722 C CA . PHE A 1 93 ? 11.311 -5.420 -6.102 1.00 97.06 93 PHE A CA 1
ATOM 723 C C . PHE A 1 93 ? 10.765 -6.849 -6.184 1.00 97.06 93 PHE A C 1
ATOM 725 O O . PHE A 1 93 ? 9.857 -7.164 -6.948 1.00 97.06 93 PHE A O 1
ATOM 732 N N . VAL A 1 94 ? 11.337 -7.719 -5.358 1.00 96.88 94 VAL A N 1
ATOM 733 C CA . VAL A 1 94 ? 10.839 -9.068 -5.087 1.00 96.88 94 VAL A CA 1
ATOM 734 C C . VAL A 1 94 ? 10.239 -9.022 -3.690 1.00 96.88 94 VAL A C 1
ATOM 736 O O . VAL A 1 94 ? 10.910 -8.572 -2.759 1.00 96.88 94 VAL A O 1
ATOM 739 N N . ILE A 1 95 ? 8.992 -9.465 -3.537 1.00 96.56 95 ILE A N 1
ATOM 740 C CA . ILE A 1 95 ? 8.305 -9.413 -2.240 1.00 96.56 95 ILE A CA 1
ATOM 741 C C . ILE A 1 95 ? 8.246 -10.761 -1.535 1.00 96.56 95 ILE A C 1
ATOM 743 O O . ILE A 1 95 ? 7.999 -10.765 -0.340 1.00 96.56 95 ILE A O 1
ATOM 747 N N . ASP A 1 96 ? 8.513 -11.879 -2.215 1.00 96.00 96 ASP A N 1
ATOM 748 C CA . ASP A 1 96 ? 8.556 -13.231 -1.643 1.00 96.00 96 ASP A CA 1
ATOM 749 C C . ASP A 1 96 ? 9.940 -13.861 -1.752 1.00 96.00 96 ASP A C 1
ATOM 751 O O . ASP A 1 96 ? 10.647 -13.667 -2.739 1.00 96.00 96 ASP A O 1
ATOM 755 N N . ASP A 1 97 ? 10.315 -14.663 -0.754 1.00 95.44 97 ASP A N 1
ATOM 756 C CA . ASP A 1 97 ? 11.605 -15.348 -0.750 1.00 95.44 97 ASP A CA 1
ATOM 757 C C . ASP A 1 97 ? 11.766 -16.226 -1.991 1.00 95.44 97 ASP A C 1
ATOM 759 O O . ASP A 1 97 ? 10.974 -17.135 -2.254 1.00 95.44 97 ASP A O 1
ATOM 763 N N . LEU A 1 98 ? 12.832 -15.953 -2.743 1.00 95.00 98 LEU A N 1
ATOM 764 C CA . LEU A 1 98 ? 13.174 -16.581 -4.018 1.00 95.00 98 LEU A CA 1
ATOM 765 C C . LEU A 1 98 ? 12.060 -16.472 -5.075 1.00 95.00 98 LEU A C 1
ATOM 767 O O . LEU A 1 98 ? 12.067 -17.239 -6.043 1.00 95.00 98 LEU A O 1
ATOM 771 N N . GLY A 1 99 ? 11.129 -15.535 -4.886 1.00 94.88 99 GLY A N 1
ATOM 772 C CA . GLY A 1 99 ? 10.031 -15.235 -5.789 1.00 94.88 99 GLY A CA 1
ATOM 773 C C . GLY A 1 99 ? 10.480 -14.497 -7.048 1.00 94.88 99 GLY A C 1
ATOM 774 O O . GLY A 1 99 ? 11.644 -14.124 -7.212 1.00 94.88 99 GLY A O 1
ATOM 775 N N . ALA A 1 100 ? 9.527 -14.296 -7.954 1.00 95.25 100 ALA A N 1
ATOM 776 C CA . ALA A 1 100 ? 9.731 -13.433 -9.107 1.00 95.25 100 ALA A CA 1
ATOM 777 C C . ALA A 1 100 ? 9.747 -11.960 -8.673 1.00 95.25 100 ALA A C 1
ATOM 779 O O . ALA A 1 100 ? 9.116 -11.583 -7.683 1.00 95.25 100 ALA A O 1
ATOM 780 N N . ALA A 1 101 ? 10.453 -11.132 -9.437 1.00 96.56 101 ALA A N 1
ATOM 781 C CA . ALA A 1 101 ? 10.284 -9.691 -9.335 1.00 96.56 101 ALA A CA 1
ATOM 782 C C . ALA A 1 101 ? 8.865 -9.306 -9.776 1.00 96.56 101 ALA A C 1
ATOM 784 O O . ALA A 1 101 ? 8.281 -9.981 -10.630 1.00 96.56 101 ALA A O 1
ATOM 785 N N . LEU A 1 102 ? 8.332 -8.236 -9.190 1.00 97.62 102 LEU A N 1
ATOM 786 C CA . LEU A 1 102 ? 7.080 -7.630 -9.637 1.00 97.62 102 LEU A CA 1
ATOM 787 C C . LEU A 1 102 ? 7.199 -7.173 -11.104 1.00 97.62 102 LEU A C 1
ATOM 789 O O . LEU A 1 102 ? 8.305 -6.980 -11.615 1.00 97.62 102 LEU A O 1
ATOM 793 N N . SER A 1 103 ? 6.065 -7.060 -11.793 1.00 96.00 103 SER A N 1
ATOM 794 C CA . SER A 1 103 ? 6.018 -6.555 -13.170 1.00 96.00 103 SER A CA 1
ATOM 795 C C . SER A 1 103 ? 5.990 -5.031 -13.227 1.00 96.00 103 SER A C 1
ATOM 797 O O . SER A 1 103 ? 5.649 -4.388 -12.240 1.00 96.00 103 SER A O 1
ATOM 799 N N . ASP A 1 104 ? 6.284 -4.497 -14.413 1.00 93.31 104 ASP A N 1
ATOM 800 C CA . ASP A 1 104 ? 6.268 -3.065 -14.730 1.00 93.31 104 ASP A CA 1
ATOM 801 C C . ASP A 1 104 ? 4.918 -2.396 -14.417 1.00 93.31 104 ASP A C 1
ATOM 803 O O . ASP A 1 104 ? 4.903 -1.232 -14.056 1.00 93.31 104 ASP A O 1
ATOM 807 N N . ASP A 1 105 ? 3.804 -3.135 -14.499 1.00 94.06 105 ASP A N 1
ATOM 808 C CA . ASP A 1 105 ? 2.454 -2.590 -14.280 1.00 94.06 105 ASP A CA 1
ATOM 809 C C . ASP A 1 105 ? 1.935 -2.852 -12.847 1.00 94.06 105 ASP A C 1
ATOM 811 O O . ASP A 1 105 ? 0.728 -2.984 -12.610 1.00 94.06 105 ASP A O 1
ATOM 815 N N . THR A 1 106 ? 2.839 -3.079 -11.892 1.00 96.75 106 THR A N 1
ATOM 816 C CA . THR A 1 106 ? 2.489 -3.406 -10.507 1.00 96.75 106 THR A CA 1
ATOM 817 C C . THR A 1 106 ? 2.944 -2.317 -9.561 1.00 96.75 106 THR A C 1
ATOM 819 O O . THR A 1 106 ? 4.142 -2.101 -9.386 1.00 96.75 106 THR A O 1
ATOM 822 N N . GLY A 1 107 ? 1.991 -1.755 -8.825 1.00 97.44 107 GLY A N 1
ATOM 823 C CA . GLY A 1 107 ? 2.284 -0.831 -7.746 1.00 97.44 107 GLY A CA 1
ATOM 824 C C . GLY A 1 107 ? 2.700 -1.555 -6.470 1.00 97.44 107 GLY A C 1
ATOM 825 O O . GLY A 1 107 ? 2.292 -2.691 -6.215 1.00 97.44 107 GLY A O 1
ATOM 826 N N . LEU A 1 108 ? 3.524 -0.902 -5.651 1.00 98.38 108 LEU A N 1
ATOM 827 C CA . LEU A 1 108 ? 4.022 -1.426 -4.383 1.00 98.38 108 LEU A CA 1
ATOM 828 C C . LEU A 1 108 ? 4.005 -0.358 -3.285 1.00 98.38 108 LEU A C 1
ATOM 830 O O . LEU A 1 108 ? 4.601 0.710 -3.399 1.00 98.38 108 LEU A O 1
ATOM 834 N N . PHE A 1 109 ? 3.426 -0.698 -2.136 1.00 98.50 109 PHE A N 1
ATOM 835 C CA . PHE A 1 109 ? 3.617 0.056 -0.899 1.00 98.50 109 PHE A CA 1
ATOM 836 C C . PHE A 1 109 ? 3.878 -0.894 0.263 1.00 98.50 109 PHE A C 1
ATOM 838 O O . PHE A 1 109 ? 3.192 -1.900 0.424 1.00 98.50 109 PHE A O 1
ATOM 845 N N . VAL A 1 110 ? 4.857 -0.567 1.106 1.00 98.06 110 VAL A N 1
ATOM 846 C CA . VAL A 1 110 ? 5.192 -1.383 2.277 1.00 98.06 110 VAL A CA 1
ATOM 847 C C . VAL A 1 110 ? 4.956 -0.577 3.543 1.00 98.06 110 VAL A C 1
ATOM 849 O O . VAL A 1 110 ? 5.566 0.472 3.756 1.00 98.06 110 VAL A O 1
ATOM 852 N N . TYR A 1 111 ? 4.087 -1.092 4.406 1.00 98.12 111 TYR A N 1
ATOM 853 C CA . TYR A 1 111 ? 3.788 -0.508 5.704 1.00 98.12 111 TYR A CA 1
ATOM 854 C C . TYR A 1 111 ? 4.410 -1.336 6.824 1.00 98.12 111 TYR A C 1
ATOM 856 O O . TYR A 1 111 ? 4.135 -2.524 6.937 1.00 98.12 111 TYR A O 1
ATOM 864 N N . THR A 1 112 ? 5.220 -0.721 7.682 1.00 97.94 112 THR A N 1
ATOM 865 C CA . THR A 1 112 ? 5.695 -1.363 8.916 1.00 97.94 112 THR A CA 1
ATOM 866 C C . THR A 1 112 ? 4.694 -1.102 10.037 1.00 97.94 112 THR A C 1
ATOM 868 O O . THR A 1 112 ? 4.458 0.058 10.380 1.00 97.94 112 THR A O 1
ATOM 871 N N . THR A 1 113 ? 4.139 -2.159 10.631 1.00 97.62 113 THR A N 1
ATOM 872 C CA . THR A 1 113 ? 3.167 -2.056 11.727 1.00 97.62 113 THR A CA 1
ATOM 873 C C . THR A 1 113 ? 3.819 -1.402 12.949 1.00 97.62 113 THR A C 1
ATOM 875 O O . THR A 1 113 ? 4.842 -1.881 13.448 1.00 97.62 113 THR A O 1
ATOM 878 N N . GLN A 1 114 ? 3.249 -0.305 13.454 1.00 96.19 114 GLN A N 1
ATOM 879 C CA . GLN A 1 114 ? 3.802 0.412 14.602 1.00 96.19 114 GLN A CA 1
ATOM 880 C C . GLN A 1 114 ? 3.326 -0.183 15.932 1.00 96.19 114 GLN A C 1
ATOM 882 O O . GLN A 1 114 ? 2.342 -0.921 16.037 1.00 96.19 114 GLN A O 1
ATOM 887 N N . ASN A 1 115 ? 4.029 0.181 17.006 1.00 95.06 115 ASN A N 1
ATOM 888 C CA . ASN A 1 115 ? 3.640 -0.195 18.361 1.00 95.06 115 ASN A CA 1
ATOM 889 C C . ASN A 1 115 ? 2.215 0.275 18.686 1.00 95.06 115 ASN A C 1
ATOM 891 O O . ASN A 1 115 ? 1.925 1.467 18.662 1.00 95.06 115 ASN A O 1
ATOM 895 N N . GLY A 1 116 ? 1.359 -0.671 19.078 1.00 93.88 116 GLY A N 1
ATOM 896 C CA . GLY A 1 116 ? -0.045 -0.406 19.404 1.00 93.88 116 GLY A CA 1
ATOM 897 C C . GLY A 1 116 ? -1.013 -0.567 18.231 1.00 93.88 116 GLY A C 1
ATOM 898 O O . GLY A 1 116 ? -2.210 -0.395 18.438 1.00 93.88 116 GLY A O 1
ATOM 899 N N . GLU A 1 117 ? -0.529 -0.937 17.043 1.00 95.12 117 GLU A N 1
ATOM 900 C CA . GLU A 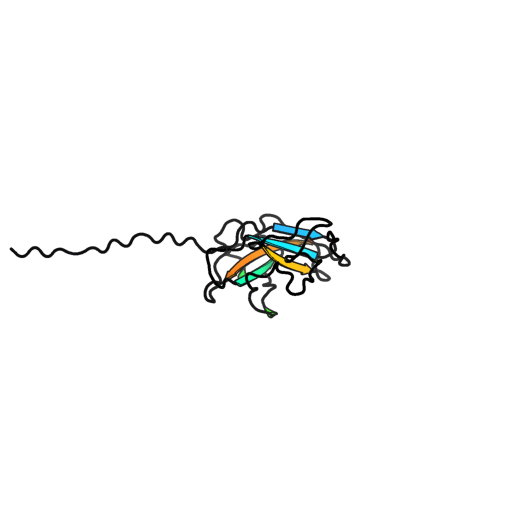1 117 ? -1.353 -1.080 15.834 1.00 95.12 117 GLU A CA 1
ATOM 901 C C . GLU A 1 117 ? -1.607 -2.530 15.407 1.00 95.12 117 GLU A C 1
ATOM 903 O O . GLU A 1 117 ? -2.284 -2.749 14.404 1.00 95.12 117 GLU A O 1
ATOM 908 N N . SER A 1 118 ? -1.099 -3.515 16.158 1.00 96.62 118 SER A N 1
ATOM 909 C CA . SER A 1 118 ? -1.410 -4.930 15.928 1.00 96.62 118 SER A CA 1
ATOM 910 C C . SER A 1 118 ? -2.922 -5.167 15.941 1.00 96.62 118 SER A C 1
ATOM 912 O O . SER A 1 118 ? -3.632 -4.666 16.817 1.00 96.62 118 SER A O 1
ATOM 914 N N . GLY A 1 119 ? -3.408 -6.006 15.032 1.00 96.81 119 GLY A N 1
ATOM 915 C CA . GLY A 1 119 ? -4.824 -6.321 14.903 1.00 96.81 119 GLY A CA 1
ATOM 916 C C . GLY A 1 119 ? -5.278 -6.362 13.451 1.00 96.81 119 GLY A C 1
ATOM 917 O O . GLY A 1 119 ? -4.486 -6.546 12.535 1.00 96.81 119 GLY A O 1
ATOM 918 N N . SER A 1 120 ? -6.585 -6.231 13.252 1.00 98.06 120 SER A N 1
ATOM 919 C CA . SER A 1 120 ? -7.177 -6.184 11.919 1.00 98.06 120 SER A CA 1
ATOM 920 C C . SER A 1 120 ? -6.955 -4.821 11.269 1.00 98.06 120 SER A C 1
ATOM 922 O O . SER A 1 120 ? -7.330 -3.801 11.847 1.00 98.06 120 SER A O 1
ATOM 924 N N . ALA A 1 121 ? -6.425 -4.825 10.049 1.00 98.62 121 ALA A N 1
ATOM 925 C CA . ALA A 1 121 ? -6.312 -3.648 9.200 1.00 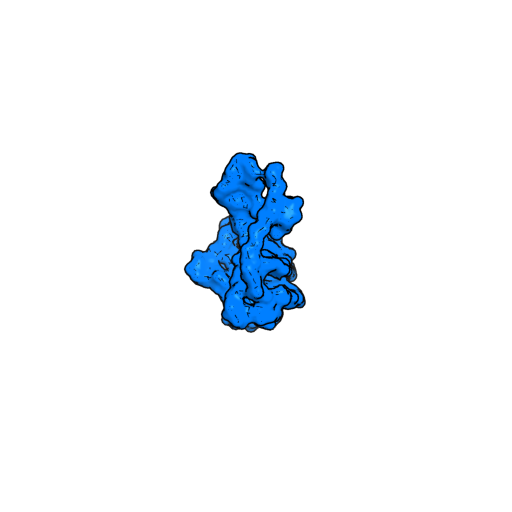98.62 121 ALA A CA 1
ATOM 926 C C . ALA A 1 121 ? -6.942 -3.897 7.827 1.00 98.62 121 ALA A C 1
ATOM 928 O O . ALA A 1 121 ? -6.867 -4.993 7.275 1.00 98.62 121 ALA A O 1
ATOM 929 N N . TYR A 1 122 ? -7.560 -2.866 7.275 1.00 98.69 122 TYR A N 1
ATOM 930 C CA . TYR A 1 122 ? -8.054 -2.818 5.907 1.00 98.69 122 TYR A CA 1
ATOM 931 C C . TYR A 1 122 ? -7.312 -1.730 5.156 1.00 98.69 122 TYR A C 1
ATOM 933 O O . TYR A 1 122 ? -6.941 -0.710 5.746 1.00 98.69 122 TYR A O 1
ATOM 941 N N . TYR A 1 123 ? -7.144 -1.944 3.858 1.00 98.75 123 TYR A N 1
ATOM 942 C CA . TYR A 1 123 ? -6.427 -1.024 2.997 1.00 98.75 123 TYR A CA 1
ATOM 943 C C . TYR A 1 123 ? -7.248 -0.642 1.783 1.00 98.75 123 TYR A C 1
ATOM 945 O O . TYR A 1 123 ? -8.113 -1.395 1.332 1.00 98.75 123 TYR A O 1
ATOM 953 N N . ALA A 1 124 ? -6.954 0.539 1.261 1.00 98.50 124 ALA A N 1
ATOM 954 C CA . ALA A 1 124 ? -7.454 0.993 -0.019 1.00 98.50 124 ALA A CA 1
ATOM 955 C C . ALA A 1 124 ? -6.379 1.803 -0.734 1.00 98.50 124 ALA A C 1
ATOM 957 O O . ALA A 1 124 ? -5.557 2.458 -0.086 1.00 98.50 124 ALA A O 1
ATOM 958 N N . VAL A 1 125 ? -6.413 1.769 -2.059 1.00 97.88 125 VAL A N 1
ATOM 959 C CA . VAL A 1 125 ? -5.560 2.577 -2.921 1.00 97.88 125 VAL A CA 1
ATOM 960 C C . VAL A 1 125 ? -6.456 3.343 -3.881 1.00 97.88 125 VAL A C 1
ATOM 962 O O . VAL A 1 125 ? -7.331 2.769 -4.524 1.00 97.88 125 VAL A O 1
ATOM 965 N N . THR A 1 126 ? -6.262 4.652 -3.952 1.00 96.00 126 THR A N 1
ATOM 966 C CA . THR A 1 126 ? -6.931 5.518 -4.926 1.00 96.00 126 THR A CA 1
ATOM 967 C C . THR A 1 126 ? -5.912 6.019 -5.934 1.00 96.00 126 THR A C 1
ATOM 969 O O . THR A 1 126 ? -4.747 6.239 -5.601 1.00 96.00 126 THR A O 1
ATOM 972 N N . ILE A 1 127 ? -6.373 6.223 -7.163 1.00 94.00 127 ILE A N 1
ATOM 973 C CA . ILE A 1 127 ? -5.600 6.861 -8.226 1.00 94.00 127 ILE A CA 1
ATOM 974 C C . ILE A 1 127 ? -5.865 8.370 -8.237 1.00 94.00 127 ILE A C 1
ATOM 976 O O . ILE A 1 127 ? -6.980 8.838 -7.982 1.00 94.00 127 ILE A O 1
ATOM 980 N N . VAL A 1 128 ? -4.835 9.142 -8.544 1.00 93.56 128 VAL A N 1
ATOM 981 C CA . VAL A 1 128 ? -4.847 10.584 -8.756 1.00 93.56 128 VAL A CA 1
ATOM 982 C C . VAL A 1 128 ? -4.533 10.821 -10.224 1.00 93.56 128 VAL A C 1
ATOM 984 O O . VAL A 1 128 ? -3.475 10.451 -10.716 1.00 93.56 128 VAL A O 1
ATOM 987 N N . VAL A 1 129 ? -5.464 11.463 -10.924 1.00 89.62 129 VAL A N 1
ATOM 988 C CA . VAL A 1 129 ? -5.333 11.771 -12.351 1.00 89.62 129 VAL A CA 1
ATOM 989 C C . VAL A 1 129 ? -5.429 13.275 -12.526 1.00 89.62 129 VAL A C 1
ATOM 991 O O . VAL A 1 129 ? -6.408 13.892 -12.099 1.00 89.62 129 VAL A O 1
ATOM 994 N N . ASN A 1 130 ? -4.418 13.886 -13.148 1.00 88.19 130 ASN A N 1
ATOM 995 C CA . ASN A 1 130 ? -4.339 15.342 -13.327 1.00 88.19 130 ASN A CA 1
ATOM 996 C C . ASN A 1 130 ? -4.525 16.122 -12.005 1.00 88.19 130 ASN A C 1
ATOM 998 O O . ASN A 1 130 ? -5.200 17.155 -11.966 1.00 88.19 130 ASN A O 1
ATOM 1002 N N . GLY A 1 131 ? -3.964 15.604 -10.907 1.00 89.38 131 GLY A N 1
ATOM 1003 C CA . GLY A 1 131 ? -4.071 16.193 -9.567 1.00 89.38 131 GLY A CA 1
ATOM 1004 C C . GLY A 1 131 ? -5.439 16.028 -8.892 1.00 89.38 131 GLY A C 1
ATOM 1005 O O . GLY A 1 131 ? -5.688 16.662 -7.865 1.00 89.38 131 GLY A O 1
ATOM 1006 N N . VAL A 1 132 ? -6.335 15.208 -9.451 1.00 91.56 132 VAL A N 1
ATO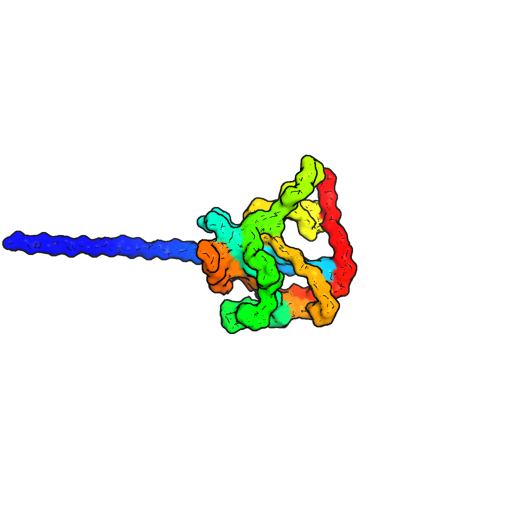M 1007 C CA . VAL A 1 132 ? -7.649 14.903 -8.876 1.00 91.56 132 VAL A CA 1
ATOM 1008 C C . VAL A 1 132 ? -7.699 13.440 -8.454 1.00 91.56 132 VAL A C 1
ATOM 1010 O O . VAL A 1 132 ? -7.657 12.537 -9.289 1.00 91.56 132 VAL A O 1
ATOM 1013 N N . GLU A 1 133 ? -7.826 13.222 -7.149 1.00 93.50 133 GLU A N 1
ATOM 1014 C CA . GLU A 1 133 ? -8.045 11.901 -6.562 1.00 93.50 133 GLU A CA 1
ATOM 1015 C C . GLU A 1 133 ? -9.424 11.346 -6.955 1.00 93.50 133 GLU A C 1
ATOM 1017 O O . GLU A 1 133 ? -10.444 12.029 -6.816 1.00 93.50 133 GLU A O 1
ATOM 1022 N N . GLN A 1 134 ? -9.444 10.112 -7.456 1.00 91.88 134 GLN A N 1
ATOM 1023 C CA . GLN A 1 134 ? -10.648 9.400 -7.874 1.00 91.88 134 GLN A CA 1
ATOM 1024 C C . GLN A 1 134 ? -11.259 8.604 -6.708 1.00 91.88 134 GLN A C 1
ATOM 1026 O O . GLN A 1 134 ? -10.573 8.194 -5.773 1.00 91.88 134 GLN A O 1
ATOM 1031 N N . SER A 1 135 ? -12.574 8.382 -6.764 1.00 91.06 135 SER A N 1
ATOM 1032 C CA . SER A 1 135 ? -13.309 7.541 -5.803 1.00 91.06 135 SER A CA 1
ATOM 1033 C C . SER A 1 135 ? -12.962 6.051 -5.939 1.00 91.06 135 SER A C 1
ATOM 1035 O O . SER A 1 135 ? -12.608 5.609 -7.027 1.00 91.06 135 SE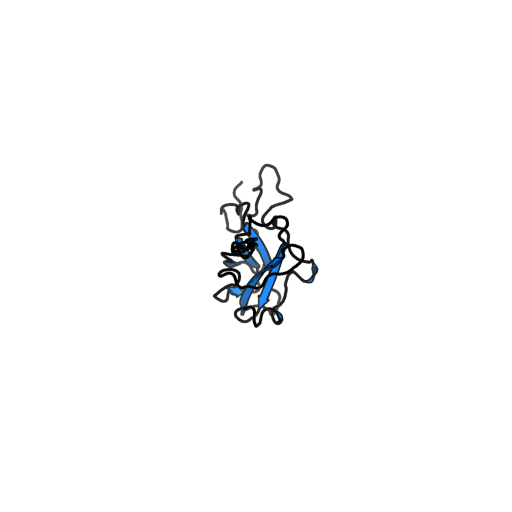R A O 1
ATOM 1037 N N . LEU A 1 136 ? -13.211 5.248 -4.900 1.00 89.00 136 LEU A N 1
ATOM 1038 C CA . LEU A 1 136 ? -12.994 3.789 -4.851 1.00 89.00 136 LEU A CA 1
ATOM 1039 C C . LEU A 1 136 ? -14.008 2.968 -5.678 1.00 89.00 136 LEU A C 1
ATOM 1041 O O . LEU A 1 136 ? -14.233 1.791 -5.407 1.00 89.00 136 LEU A O 1
ATOM 1045 N N . GLN A 1 137 ? -14.659 3.567 -6.675 1.00 76.06 137 GLN A N 1
ATOM 1046 C CA . GLN A 1 137 ? -15.753 2.932 -7.418 1.00 76.06 137 GLN A CA 1
ATOM 1047 C C . GLN A 1 137 ? -15.306 1.719 -8.255 1.00 76.06 137 GLN A C 1
ATOM 1049 O O . GLN A 1 137 ? -16.163 0.927 -8.660 1.00 76.06 137 GLN A O 1
ATOM 1054 N N . GLN A 1 138 ? -14.000 1.526 -8.487 1.00 71.44 138 GLN A N 1
ATOM 1055 C CA . GLN A 1 138 ? -13.473 0.272 -9.033 1.00 71.44 138 GLN A CA 1
ATOM 1056 C C . GLN A 1 138 ? -13.517 -0.854 -8.001 1.00 71.44 138 GLN A C 1
ATOM 1058 O O . GLN A 1 138 ? -13.017 -0.748 -6.880 1.00 71.44 138 GLN A O 1
ATOM 1063 N N . SER A 1 139 ? -14.033 -2.005 -8.431 1.00 73.50 139 SER A N 1
ATOM 1064 C CA . SER A 1 139 ? -13.802 -3.252 -7.710 1.00 73.50 139 SER A CA 1
ATOM 1065 C C . SER A 1 139 ? -12.305 -3.555 -7.665 1.00 73.50 139 SER A C 1
ATOM 1067 O O . SER A 1 139 ? -11.657 -3.549 -8.707 1.00 73.50 139 SER A O 1
ATOM 1069 N N . GLY A 1 140 ? -11.785 -3.879 -6.482 1.00 88.69 140 GLY A N 1
ATOM 1070 C CA . GLY A 1 140 ? -10.377 -4.242 -6.305 1.00 88.69 140 GLY A CA 1
ATOM 1071 C C . GLY A 1 140 ? -9.475 -3.099 -5.839 1.00 88.69 140 GLY A C 1
ATOM 1072 O O . GLY A 1 140 ? -8.318 -3.360 -5.569 1.00 88.69 140 GLY A O 1
ATOM 1073 N N . ALA A 1 141 ? -9.986 -1.878 -5.658 1.00 95.19 141 ALA A N 1
ATOM 1074 C CA . ALA A 1 141 ? -9.226 -0.762 -5.078 1.00 95.19 141 ALA A CA 1
ATOM 1075 C C . ALA A 1 141 ? -9.149 -0.796 -3.533 1.00 95.19 141 ALA A C 1
ATOM 1077 O O . ALA A 1 141 ? -8.494 0.041 -2.917 1.00 95.19 141 ALA A O 1
ATOM 1078 N N . ALA A 1 142 ? -9.842 -1.738 -2.884 1.00 97.38 142 ALA A N 1
ATOM 1079 C CA . ALA A 1 142 ? -9.872 -1.898 -1.432 1.00 97.38 142 ALA A CA 1
ATOM 1080 C C . ALA A 1 142 ? -9.891 -3.379 -1.035 1.00 97.38 142 ALA A C 1
ATOM 1082 O O . ALA A 1 142 ? -10.514 -4.207 -1.708 1.00 97.38 142 ALA A O 1
ATOM 1083 N N . THR A 1 143 ? -9.252 -3.714 0.086 1.00 97.75 143 THR A N 1
ATOM 1084 C CA . THR A 1 143 ? -9.234 -5.089 0.591 1.00 97.75 143 THR A CA 1
ATOM 1085 C C . THR A 1 143 ? -10.622 -5.491 1.090 1.00 97.75 143 THR A C 1
ATOM 1087 O O . THR A 1 143 ? -11.270 -4.790 1.867 1.00 97.75 143 THR A O 1
ATOM 1090 N N . THR A 1 144 ? -11.094 -6.664 0.665 1.00 94.94 144 THR A N 1
ATOM 1091 C CA . THR A 1 144 ? -12.412 -7.192 1.076 1.00 94.94 144 THR A CA 1
ATOM 1092 C C . THR A 1 144 ? -12.373 -7.925 2.416 1.00 94.94 144 THR A C 1
ATOM 1094 O O . THR A 1 144 ? -13.413 -8.173 3.024 1.00 94.94 144 THR A O 1
ATOM 1097 N N . SER A 1 145 ? -11.173 -8.270 2.883 1.00 96.75 145 SER A N 1
ATOM 1098 C CA . SER A 1 145 ? -10.912 -8.926 4.162 1.00 96.75 145 SER A CA 1
ATOM 1099 C C . SER A 1 145 ? -9.857 -8.152 4.945 1.00 96.75 145 SER A C 1
ATOM 1101 O O . SER A 1 145 ? -9.002 -7.485 4.359 1.00 96.75 145 SER A O 1
ATOM 1103 N N . ALA A 1 146 ? -9.921 -8.256 6.272 1.00 98.12 146 ALA A N 1
ATOM 1104 C CA . ALA A 1 146 ? -8.897 -7.696 7.139 1.00 98.12 146 ALA A CA 1
ATOM 1105 C C . ALA A 1 146 ? -7.577 -8.460 6.988 1.00 98.12 146 ALA A C 1
ATOM 1107 O O . ALA A 1 146 ? -7.557 -9.693 7.018 1.00 98.12 146 ALA A O 1
ATOM 1108 N N . VAL A 1 147 ? -6.479 -7.718 6.945 1.00 98.62 147 VAL A N 1
ATOM 1109 C CA . VAL A 1 147 ? -5.125 -8.218 7.162 1.00 98.62 147 VAL A CA 1
ATOM 1110 C C . VAL A 1 147 ? -4.897 -8.321 8.668 1.00 98.62 147 VAL A C 1
ATOM 1112 O O . VAL A 1 147 ? -5.182 -7.381 9.410 1.00 98.62 147 VAL A O 1
ATOM 1115 N N . ALA A 1 148 ? -4.422 -9.473 9.139 1.00 98.44 148 ALA A N 1
ATOM 1116 C CA . ALA A 1 148 ? -4.033 -9.651 10.533 1.00 98.44 148 ALA A CA 1
ATOM 1117 C C . ALA A 1 148 ? -2.590 -9.167 10.724 1.00 98.44 148 ALA A C 1
ATOM 1119 O O . ALA A 1 148 ? -1.644 -9.905 10.461 1.00 98.44 148 ALA A O 1
ATOM 1120 N N . GLU A 1 149 ? -2.434 -7.924 11.167 1.00 98.50 149 GLU A N 1
ATOM 1121 C CA . GLU A 1 149 ? -1.133 -7.307 11.398 1.00 98.50 149 GLU A CA 1
ATOM 1122 C C . GLU A 1 149 ? -0.608 -7.572 12.808 1.00 98.50 149 GLU A C 1
ATOM 1124 O O . GLU A 1 149 ? -1.348 -7.624 13.798 1.00 98.50 149 GLU A O 1
ATOM 1129 N N . SER A 1 150 ? 0.710 -7.675 12.910 1.00 98.12 150 SER A N 1
ATOM 1130 C CA . SER A 1 150 ? 1.426 -7.799 14.169 1.00 98.12 150 SER A CA 1
ATOM 1131 C C . SER A 1 150 ? 2.741 -7.036 14.109 1.00 98.12 150 SER A C 1
ATOM 1133 O O . SER A 1 150 ? 3.398 -6.996 13.078 1.00 98.12 150 SER A O 1
ATOM 1135 N N . VAL A 1 151 ? 3.153 -6.450 15.229 1.00 98.19 151 VAL A N 1
ATOM 1136 C CA . VAL A 1 151 ? 4.501 -5.886 15.354 1.00 98.19 151 VAL A CA 1
ATOM 1137 C C . VAL A 1 151 ? 5.520 -7.022 15.447 1.00 98.19 151 VAL A C 1
ATOM 1139 O O . VAL A 1 151 ? 5.401 -7.889 16.316 1.00 98.19 151 VAL A O 1
ATOM 1142 N N . ALA A 1 152 ? 6.544 -6.982 14.599 1.00 97.12 152 ALA A N 1
ATOM 1143 C CA . ALA A 1 152 ? 7.696 -7.876 14.648 1.00 97.12 152 ALA A CA 1
ATOM 1144 C C . ALA A 1 152 ? 8.958 -7.165 14.132 1.00 97.12 152 ALA A C 1
ATOM 1146 O O . ALA A 1 152 ? 8.892 -6.045 13.624 1.00 97.12 152 ALA A O 1
ATOM 1147 N N . GLU A 1 153 ? 10.114 -7.806 14.300 1.00 94.94 153 GLU A N 1
ATOM 1148 C CA . GLU A 1 153 ? 11.351 -7.364 13.655 1.00 94.94 153 GLU A CA 1
ATOM 1149 C C . GLU A 1 153 ? 11.263 -7.626 12.147 1.00 94.94 153 GLU A C 1
ATOM 1151 O O . GLU A 1 153 ? 10.874 -8.718 11.736 1.00 94.94 153 GLU A O 1
ATOM 1156 N N . THR A 1 154 ? 11.623 -6.627 11.338 1.00 95.25 154 THR A N 1
ATOM 1157 C CA . THR A 1 154 ? 11.605 -6.744 9.876 1.00 95.25 154 THR A CA 1
ATOM 1158 C C . THR A 1 154 ? 12.706 -7.670 9.386 1.00 95.25 154 THR A C 1
ATOM 1160 O O . THR A 1 154 ? 13.864 -7.509 9.782 1.00 95.25 154 THR A O 1
ATOM 1163 N N . ALA A 1 155 ? 12.368 -8.576 8.474 1.00 94.81 155 ALA A N 1
ATOM 1164 C CA . ALA A 1 155 ? 13.314 -9.474 7.829 1.00 94.81 155 ALA A CA 1
ATOM 1165 C C . ALA A 1 155 ? 13.548 -9.069 6.361 1.00 94.81 155 ALA A C 1
ATOM 1167 O O . ALA A 1 155 ? 12.636 -8.564 5.705 1.00 94.81 155 ALA A O 1
ATOM 1168 N N . PRO A 1 156 ? 14.765 -9.261 5.822 1.00 94.31 156 PRO A N 1
ATOM 1169 C CA . PRO A 1 156 ? 15.017 -9.058 4.401 1.00 94.31 156 PRO A CA 1
ATOM 1170 C C . PRO A 1 156 ? 14.329 -10.140 3.559 1.00 94.31 156 PRO A C 1
ATOM 1172 O O . PRO A 1 156 ? 14.262 -11.293 3.978 1.00 94.31 156 PRO A O 1
ATOM 1175 N N . ILE A 1 157 ? 13.927 -9.785 2.336 1.00 94.62 157 ILE A N 1
ATOM 1176 C CA . ILE A 1 157 ? 13.485 -10.756 1.328 1.00 94.62 157 ILE A CA 1
ATOM 1177 C C . ILE A 1 157 ? 14.707 -11.380 0.655 1.00 94.62 157 ILE A C 1
ATOM 1179 O O . ILE A 1 157 ? 15.588 -10.672 0.152 1.00 94.62 157 ILE A O 1
ATOM 1183 N N . LEU A 1 158 ? 14.770 -12.710 0.635 1.00 93.25 158 LEU A N 1
ATOM 1184 C CA . LEU A 1 158 ? 15.818 -13.435 -0.071 1.00 93.25 158 LEU A CA 1
ATOM 1185 C C . LEU A 1 158 ? 15.563 -13.375 -1.580 1.00 93.25 158 LEU A C 1
ATOM 1187 O O . LEU A 1 158 ? 14.591 -13.938 -2.069 1.00 93.25 158 LEU A O 1
ATOM 1191 N N . VAL A 1 159 ? 16.464 -12.751 -2.335 1.00 90.56 159 VAL A N 1
ATOM 1192 C CA . VAL A 1 159 ? 16.374 -12.672 -3.802 1.00 90.56 159 VAL A CA 1
ATOM 1193 C C . VAL A 1 159 ? 17.321 -13.662 -4.474 1.00 90.56 159 VAL A C 1
ATOM 1195 O O . VAL A 1 159 ? 18.381 -13.986 -3.934 1.00 90.56 159 VAL A O 1
ATOM 1198 N N . GLN A 1 160 ? 16.932 -14.165 -5.648 1.00 81.31 160 GLN A N 1
ATOM 1199 C CA . GLN A 1 160 ? 17.835 -14.968 -6.474 1.00 81.31 160 GLN A CA 1
ATOM 1200 C C . GLN A 1 160 ? 18.993 -14.089 -6.969 1.00 81.31 160 GLN A C 1
ATOM 1202 O O . GLN A 1 160 ? 18.787 -12.919 -7.288 1.00 81.31 160 GLN A O 1
ATOM 1207 N N . SER A 1 161 ? 20.199 -14.660 -6.977 1.00 62.88 161 SER A N 1
ATOM 1208 C CA . SER A 1 161 ? 21.412 -14.045 -7.531 1.00 62.88 161 SER A CA 1
ATOM 1209 C C . SER A 1 161 ? 21.425 -14.082 -9.049 1.00 62.88 161 SER A C 1
ATOM 1211 O O . SER A 1 161 ? 21.099 -15.178 -9.567 1.00 62.88 161 SER A O 1
#

Radius of gyration: 20.23 Å; chains: 1; bounding box: 63×43×68 Å